Protein AF-A0A930X7Y9-F1 (afdb_monomer)

Structure (mmCIF, N/CA/C/O backbone):
data_AF-A0A930X7Y9-F1
#
_entry.id   AF-A0A930X7Y9-F1
#
loop_
_atom_site.group_PDB
_atom_site.id
_atom_site.type_symbol
_atom_site.label_atom_id
_atom_site.label_alt_id
_atom_site.label_comp_id
_atom_site.label_asym_id
_atom_site.label_entity_id
_atom_site.label_seq_id
_atom_site.pdbx_PDB_ins_code
_atom_site.Cartn_x
_atom_site.Cartn_y
_atom_site.Cartn_z
_atom_site.occupancy
_atom_site.B_iso_or_equiv
_atom_site.auth_seq_id
_atom_site.auth_comp_id
_atom_site.auth_asym_id
_atom_site.auth_atom_id
_atom_site.pdbx_PDB_model_num
ATOM 1 N N . MET A 1 1 ? -24.562 6.769 -1.370 1.00 49.81 1 MET A N 1
ATOM 2 C CA . MET A 1 1 ? -23.121 7.053 -1.164 1.00 49.81 1 MET A CA 1
ATOM 3 C C . MET A 1 1 ? -22.403 5.724 -1.001 1.00 49.81 1 MET A C 1
ATOM 5 O O . MET A 1 1 ? -22.901 4.903 -0.247 1.00 49.81 1 MET A O 1
ATOM 9 N N . MET A 1 2 ? -21.300 5.473 -1.715 1.00 59.38 2 MET A N 1
ATOM 10 C CA . MET A 1 2 ? -20.523 4.244 -1.483 1.00 59.38 2 MET A CA 1
ATOM 11 C C . MET A 1 2 ? -19.895 4.289 -0.083 1.00 59.38 2 MET A C 1
ATOM 13 O O . MET A 1 2 ? -19.447 5.352 0.349 1.00 59.38 2 MET A O 1
ATOM 17 N N . HIS A 1 3 ? -19.880 3.154 0.618 1.00 79.81 3 HIS A N 1
ATOM 18 C CA . HIS A 1 3 ? -19.369 3.065 1.984 1.00 79.81 3 HIS A CA 1
ATOM 19 C C . HIS A 1 3 ? -17.869 3.437 2.041 1.00 79.81 3 HIS A C 1
ATOM 21 O O . HIS A 1 3 ? -17.114 2.939 1.199 1.00 79.81 3 HIS A O 1
ATOM 27 N N . PRO A 1 4 ? -17.396 4.268 2.994 1.00 81.50 4 PRO A N 1
ATOM 28 C CA . PRO A 1 4 ? -15.986 4.673 3.078 1.00 81.50 4 PRO A CA 1
ATOM 29 C C . PRO A 1 4 ? -15.006 3.490 3.108 1.00 81.50 4 PRO A C 1
ATOM 31 O O . PRO A 1 4 ? -13.980 3.523 2.432 1.00 81.50 4 PRO A O 1
ATOM 34 N N . LEU A 1 5 ? -15.360 2.405 3.809 1.00 84.19 5 LEU A N 1
ATOM 35 C CA . LEU A 1 5 ? -14.572 1.164 3.837 1.00 84.19 5 LEU A CA 1
ATOM 36 C C . LEU A 1 5 ? -14.491 0.490 2.463 1.00 84.19 5 LEU A C 1
ATOM 38 O O . LEU A 1 5 ? -13.428 0.006 2.074 1.00 84.19 5 LEU A O 1
ATOM 42 N N . ALA A 1 6 ? -15.586 0.489 1.696 1.00 85.06 6 ALA A N 1
ATOM 43 C CA . ALA A 1 6 ? -15.604 -0.085 0.352 1.00 85.06 6 ALA A CA 1
ATOM 44 C C . ALA A 1 6 ? -14.710 0.706 -0.612 1.00 85.06 6 ALA A C 1
ATOM 46 O O . ALA A 1 6 ? -14.010 0.104 -1.426 1.00 85.06 6 ALA A O 1
ATOM 47 N N . GLN A 1 7 ? -14.707 2.038 -0.500 1.00 86.81 7 GLN A N 1
ATOM 48 C CA . GLN A 1 7 ? -13.838 2.909 -1.295 1.00 86.81 7 GLN A CA 1
ATOM 49 C C . GLN A 1 7 ? -12.361 2.652 -0.982 1.00 86.81 7 GLN A C 1
ATOM 51 O O . GLN A 1 7 ? -11.570 2.429 -1.896 1.00 86.81 7 GLN A O 1
ATOM 56 N N . PHE A 1 8 ? -11.996 2.604 0.302 1.00 88.19 8 PHE A N 1
ATOM 57 C CA . PHE A 1 8 ? -10.622 2.320 0.715 1.00 88.19 8 PHE A CA 1
ATOM 58 C C . PHE A 1 8 ? -10.153 0.932 0.272 1.00 88.19 8 PHE A C 1
ATOM 60 O O . PHE A 1 8 ? -9.042 0.801 -0.234 1.00 88.19 8 PHE A O 1
ATOM 67 N N . ARG A 1 9 ? -11.013 -0.094 0.369 1.00 88.88 9 ARG A N 1
ATOM 68 C CA . ARG A 1 9 ? -10.703 -1.441 -0.134 1.00 88.88 9 ARG A CA 1
ATOM 69 C C . ARG A 1 9 ? -10.371 -1.428 -1.625 1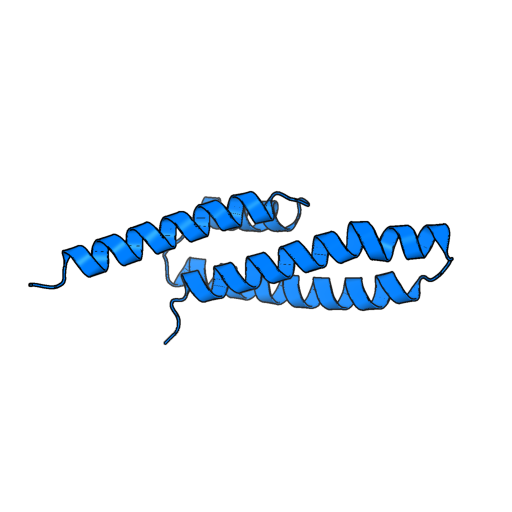.00 88.88 9 ARG A C 1
ATOM 71 O O . ARG A 1 9 ? -9.403 -2.060 -2.032 1.00 88.88 9 ARG A O 1
ATOM 78 N N . TRP A 1 10 ? -11.138 -0.698 -2.434 1.00 89.94 10 TRP A N 1
ATOM 79 C CA . TRP A 1 10 ? -10.859 -0.566 -3.866 1.00 89.94 10 TRP A CA 1
ATOM 80 C C . TRP A 1 10 ? -9.514 0.105 -4.140 1.00 89.94 10 TRP A C 1
ATOM 82 O O . TRP A 1 10 ? -8.739 -0.406 -4.946 1.00 89.94 10 TRP A O 1
ATOM 92 N N . VAL A 1 11 ? -9.212 1.203 -3.443 1.00 90.75 11 VAL A N 1
ATOM 93 C CA . VAL A 1 11 ? -7.922 1.896 -3.579 1.00 90.75 11 VAL A CA 1
ATOM 94 C C . VAL A 1 11 ? -6.764 0.979 -3.176 1.00 90.75 11 VAL A C 1
ATOM 96 O O . VAL A 1 11 ? -5.795 0.881 -3.920 1.00 90.75 11 VAL A O 1
ATOM 99 N N . ALA A 1 12 ? -6.890 0.248 -2.064 1.00 88.38 12 ALA A N 1
ATOM 100 C CA . ALA A 1 12 ? -5.883 -0.704 -1.590 1.00 88.38 12 ALA A CA 1
ATOM 101 C C . ALA A 1 12 ? -5.624 -1.849 -2.586 1.00 88.38 12 ALA A C 1
ATOM 103 O O . ALA A 1 12 ? -4.483 -2.253 -2.786 1.00 88.38 12 ALA A O 1
ATOM 104 N N . ILE A 1 13 ? 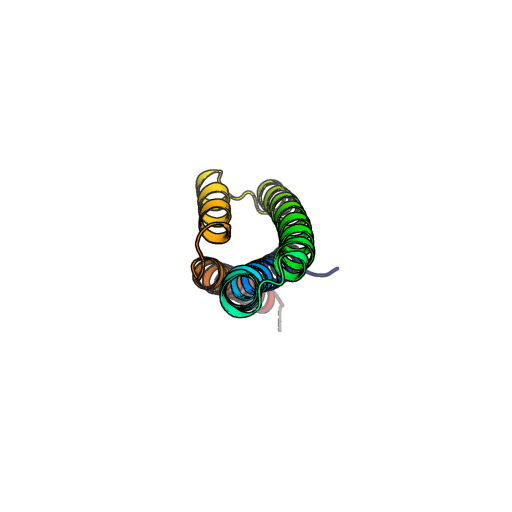-6.672 -2.358 -3.245 1.00 90.25 13 ILE A N 1
ATOM 105 C CA . ILE A 1 13 ? -6.537 -3.393 -4.279 1.00 90.25 13 ILE A CA 1
ATOM 106 C C . ILE A 1 13 ? -5.772 -2.840 -5.484 1.00 90.25 13 ILE A C 1
ATOM 108 O O . ILE A 1 13 ? -4.812 -3.459 -5.938 1.00 90.25 13 ILE A O 1
ATOM 112 N N . VAL A 1 14 ? -6.186 -1.684 -6.008 1.00 92.12 14 VAL A N 1
ATOM 113 C CA . VAL A 1 14 ? -5.560 -1.084 -7.198 1.00 92.12 14 VAL A CA 1
ATOM 114 C C . VAL A 1 14 ? -4.101 -0.714 -6.923 1.00 92.12 14 VAL A C 1
ATOM 116 O O . VAL A 1 14 ? -3.233 -0.975 -7.756 1.00 92.12 14 VAL A O 1
ATOM 119 N N . GLU A 1 15 ? -3.816 -0.163 -5.745 1.00 92.06 15 GLU A N 1
ATOM 120 C CA . GLU A 1 15 ? -2.462 0.151 -5.292 1.00 92.06 15 GLU A CA 1
ATOM 121 C C . GLU A 1 15 ? -1.599 -1.118 -5.195 1.00 92.06 15 GLU A C 1
ATOM 123 O O . GLU A 1 15 ? -0.551 -1.184 -5.843 1.00 92.06 15 GLU A O 1
ATOM 128 N N . GLY A 1 16 ? -2.093 -2.179 -4.548 1.00 90.44 16 GLY A N 1
ATOM 129 C CA . GLY A 1 16 ? -1.386 -3.457 -4.460 1.00 90.44 16 GLY A CA 1
ATOM 130 C C . GLY A 1 16 ? -1.078 -4.077 -5.827 1.00 90.44 16 GLY A C 1
ATOM 131 O O . GLY A 1 16 ? 0.060 -4.476 -6.084 1.00 90.44 16 GLY A O 1
ATOM 132 N N . TRP A 1 17 ? -2.052 -4.102 -6.744 1.00 90.88 17 TRP A N 1
ATOM 133 C CA . TRP A 1 17 ? -1.839 -4.581 -8.116 1.00 90.88 17 TRP A CA 1
ATOM 134 C C . TRP A 1 17 ? -0.837 -3.721 -8.887 1.00 90.88 17 TRP A C 1
ATOM 136 O O . TRP A 1 17 ? 0.005 -4.263 -9.602 1.00 90.88 17 TRP A O 1
ATOM 146 N N . SER A 1 18 ? -0.879 -2.396 -8.726 1.00 90.81 18 SER A N 1
ATOM 147 C CA . SER A 1 18 ? 0.092 -1.506 -9.371 1.00 90.81 18 SER A CA 1
ATOM 148 C C . SER A 1 18 ? 1.524 -1.780 -8.903 1.00 90.81 18 SER A C 1
ATOM 150 O O . SER A 1 18 ? 2.448 -1.743 -9.719 1.00 90.81 18 SER A O 1
ATOM 152 N N . TYR A 1 19 ? 1.706 -2.147 -7.628 1.00 91.56 19 TYR A N 1
ATOM 153 C CA . TYR A 1 19 ? 3.013 -2.498 -7.084 1.00 91.56 19 TYR A CA 1
ATOM 154 C C . TYR A 1 19 ? 3.524 -3.844 -7.614 1.00 91.56 19 TYR A C 1
ATOM 156 O O . TYR A 1 19 ? 4.684 -3.961 -8.013 1.00 91.56 19 TYR A O 1
ATOM 164 N N . LEU A 1 20 ? 2.639 -4.843 -7.716 1.00 91.62 20 LEU A N 1
ATOM 165 C CA . LEU A 1 20 ? 2.934 -6.129 -8.360 1.00 91.62 20 LEU A CA 1
ATOM 166 C C . LEU A 1 20 ? 3.354 -5.941 -9.823 1.00 91.62 20 LEU A C 1
ATOM 168 O O . LEU A 1 20 ? 4.362 -6.498 -10.245 1.00 91.62 20 LEU A O 1
ATOM 172 N N . ILE A 1 21 ? 2.632 -5.123 -10.591 1.00 89.88 21 ILE A N 1
ATOM 173 C CA . ILE A 1 21 ? 2.977 -4.832 -11.992 1.00 89.88 21 ILE A CA 1
ATOM 174 C C . ILE A 1 21 ? 4.342 -4.136 -12.077 1.00 89.88 21 ILE A C 1
ATOM 176 O O . ILE A 1 21 ? 5.173 -4.489 -12.913 1.00 89.88 21 ILE A O 1
ATOM 180 N N . LEU A 1 22 ? 4.619 -3.180 -11.190 1.00 89.94 22 LEU A N 1
ATOM 181 C CA . LEU A 1 22 ? 5.912 -2.500 -11.141 1.00 89.94 22 LEU A CA 1
ATOM 182 C C . LEU A 1 22 ? 7.062 -3.491 -10.888 1.00 89.94 22 LEU A C 1
ATOM 184 O O . LEU A 1 22 ? 8.070 -3.460 -11.597 1.00 89.94 22 LEU A O 1
ATOM 188 N N . LEU A 1 23 ? 6.908 -4.397 -9.922 1.00 89.81 23 LEU A N 1
ATOM 189 C CA . LEU A 1 23 ? 7.959 -5.345 -9.545 1.00 89.81 23 LEU A CA 1
ATOM 190 C C . LEU A 1 23 ? 8.117 -6.517 -10.518 1.00 89.81 23 LEU A C 1
ATOM 192 O O . LEU A 1 23 ? 9.243 -6.911 -10.799 1.00 89.81 23 LEU A O 1
ATOM 196 N N . PHE A 1 24 ? 7.026 -7.080 -11.034 1.00 90.44 24 PHE A N 1
ATOM 197 C CA . PHE A 1 24 ? 7.071 -8.290 -11.864 1.00 90.44 24 PHE A CA 1
ATOM 198 C C . PHE A 1 24 ? 7.046 -8.016 -13.367 1.00 90.44 24 PHE A C 1
ATOM 200 O O . PHE A 1 24 ? 7.388 -8.904 -14.141 1.00 90.44 24 PHE A O 1
ATOM 207 N N . VAL A 1 25 ? 6.671 -6.811 -13.802 1.00 89.75 25 VAL A N 1
ATOM 208 C CA . VAL A 1 25 ? 6.664 -6.444 -15.228 1.00 89.75 25 VAL A CA 1
ATOM 209 C C . VAL A 1 25 ? 7.717 -5.383 -15.506 1.00 89.75 25 VAL A C 1
ATOM 211 O O . VAL A 1 25 ? 8.614 -5.604 -16.318 1.00 89.75 25 VAL A O 1
ATOM 214 N N . ALA A 1 26 ? 7.657 -4.245 -14.812 1.00 88.38 26 ALA A N 1
ATOM 215 C CA . ALA A 1 26 ? 8.519 -3.116 -15.147 1.00 88.38 26 ALA A CA 1
ATOM 216 C C . ALA A 1 26 ? 9.994 -3.373 -14.798 1.00 88.38 26 ALA A C 1
ATOM 218 O O . ALA A 1 26 ? 10.873 -3.024 -15.585 1.00 88.38 26 ALA A O 1
ATOM 219 N N . MET A 1 27 ? 10.280 -4.022 -13.664 1.00 90.06 27 MET A N 1
ATOM 220 C CA . MET A 1 27 ? 11.657 -4.372 -13.296 1.00 90.06 27 MET A CA 1
ATOM 221 C C . MET A 1 27 ? 12.277 -5.405 -14.255 1.00 90.06 27 MET A C 1
ATOM 223 O O . MET A 1 27 ? 13.348 -5.108 -14.786 1.00 90.06 27 MET A O 1
ATOM 227 N N . PRO A 1 28 ? 11.644 -6.551 -14.582 1.00 88.56 28 PRO A N 1
ATOM 228 C CA . PRO A 1 28 ? 12.181 -7.453 -15.600 1.00 88.56 28 PRO A CA 1
ATOM 229 C C . PRO A 1 28 ? 12.361 -6.777 -16.953 1.00 88.56 28 PRO A C 1
ATOM 231 O O . PRO A 1 28 ? 13.399 -6.953 -17.576 1.00 88.56 28 PRO A O 1
ATOM 234 N N . LEU A 1 29 ? 11.421 -5.935 -17.387 1.00 88.62 29 LEU A N 1
ATOM 235 C CA . LEU A 1 29 ? 11.542 -5.233 -18.664 1.00 88.62 29 LEU A CA 1
ATOM 236 C C . LEU A 1 29 ? 12.709 -4.225 -18.675 1.00 88.62 29 LEU A C 1
ATOM 238 O O . LEU A 1 29 ? 13.398 -4.087 -19.685 1.00 88.62 29 LEU A O 1
ATOM 242 N N . LYS A 1 30 ? 12.990 -3.575 -17.538 1.00 86.25 30 LYS A N 1
ATOM 243 C CA . LYS A 1 30 ? 14.160 -2.703 -17.368 1.00 86.25 30 LYS A CA 1
ATOM 244 C C . LYS A 1 30 ? 15.476 -3.468 -17.523 1.00 86.25 30 LYS A C 1
ATOM 246 O O . LYS A 1 30 ? 16.378 -2.948 -18.168 1.00 86.25 30 LYS A O 1
ATOM 251 N N . TYR A 1 31 ? 15.599 -4.652 -16.920 1.00 88.19 31 TYR A N 1
ATOM 252 C CA . TYR A 1 31 ? 16.862 -5.404 -16.913 1.00 88.19 31 TYR A CA 1
ATOM 253 C C . TYR A 1 31 ? 17.03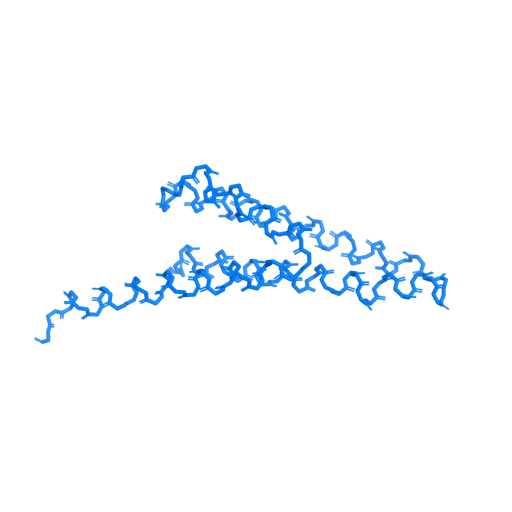7 -6.332 -18.122 1.00 88.19 31 TYR A C 1
ATOM 255 O O . TYR A 1 31 ? 18.165 -6.540 -18.550 1.00 88.19 31 TYR A O 1
ATOM 263 N N . LEU A 1 32 ? 15.952 -6.883 -18.675 1.00 89.69 32 LEU A N 1
ATOM 264 C CA . LEU A 1 32 ? 15.997 -7.854 -19.776 1.00 89.69 32 LEU A CA 1
ATOM 265 C C . LEU A 1 32 ? 15.895 -7.207 -21.159 1.00 89.69 32 LEU A C 1
ATOM 267 O O . LEU A 1 32 ? 16.442 -7.745 -22.114 1.00 89.69 32 LEU A O 1
ATOM 271 N N . ALA A 1 33 ? 15.179 -6.085 -21.282 1.00 86.56 33 ALA A N 1
ATOM 272 C CA . ALA A 1 33 ? 14.949 -5.411 -22.564 1.00 86.56 33 ALA A CA 1
ATOM 273 C C . ALA A 1 33 ? 15.556 -3.999 -22.623 1.00 86.56 33 ALA A C 1
ATOM 275 O O . ALA A 1 33 ? 15.303 -3.267 -23.581 1.00 86.56 33 ALA A O 1
ATOM 276 N N . GLU A 1 34 ? 16.303 -3.600 -21.584 1.00 86.81 34 GLU A N 1
ATOM 277 C CA . GLU A 1 34 ? 16.920 -2.273 -21.445 1.00 86.81 34 GLU A CA 1
ATOM 278 C C . GLU A 1 34 ? 15.930 -1.116 -21.686 1.00 86.81 34 GLU A C 1
ATOM 280 O O . GLU A 1 34 ? 16.283 -0.066 -22.218 1.00 86.81 34 GLU A O 1
ATOM 285 N N . GLN A 1 35 ? 14.661 -1.297 -21.294 1.00 88.00 35 GLN A N 1
ATOM 286 C CA . GLN A 1 35 ? 13.594 -0.304 -21.462 1.00 88.00 35 GLN A CA 1
ATOM 287 C C . GLN A 1 35 ? 13.285 0.412 -20.132 1.00 88.00 35 GLN A C 1
ATOM 289 O O . GLN A 1 35 ? 12.322 0.066 -19.440 1.00 88.00 35 GLN A O 1
ATOM 294 N N . PRO A 1 36 ? 14.052 1.447 -19.734 1.00 86.81 36 PRO A N 1
ATOM 295 C CA . PRO A 1 36 ? 13.853 2.133 -18.454 1.00 86.81 36 PRO A CA 1
ATOM 296 C C . PRO A 1 36 ? 12.549 2.943 -18.390 1.00 86.81 36 PRO A C 1
ATOM 298 O O . PRO A 1 36 ? 12.080 3.273 -17.298 1.00 86.81 36 PRO A O 1
ATOM 301 N N . TRP A 1 37 ? 11.942 3.266 -19.537 1.00 88.69 37 TRP A N 1
ATOM 302 C CA . TRP A 1 37 ? 10.701 4.042 -19.596 1.00 88.69 37 TRP A CA 1
ATOM 303 C C . TRP A 1 37 ? 9.522 3.316 -18.939 1.00 88.69 37 TRP A C 1
ATOM 305 O O . TRP A 1 37 ? 8.666 3.978 -18.355 1.00 88.69 37 TRP A O 1
ATOM 315 N N . ALA A 1 38 ? 9.504 1.979 -18.960 1.00 86.56 38 ALA A N 1
ATOM 316 C CA . ALA A 1 38 ? 8.439 1.190 -18.352 1.00 86.56 38 ALA A CA 1
ATOM 317 C C . ALA A 1 38 ? 8.349 1.451 -16.844 1.00 86.56 38 ALA A C 1
ATOM 319 O O . ALA A 1 38 ? 7.282 1.797 -16.345 1.00 86.56 38 ALA A O 1
ATOM 320 N N . VAL A 1 39 ? 9.491 1.412 -16.146 1.00 89.44 39 VAL A N 1
ATOM 321 C CA . VAL A 1 39 ? 9.585 1.730 -14.710 1.00 89.44 39 VAL A CA 1
ATOM 322 C C . VAL A 1 39 ? 9.218 3.180 -14.434 1.00 89.44 39 VAL A C 1
ATOM 324 O O . VAL A 1 39 ? 8.602 3.461 -13.412 1.00 89.44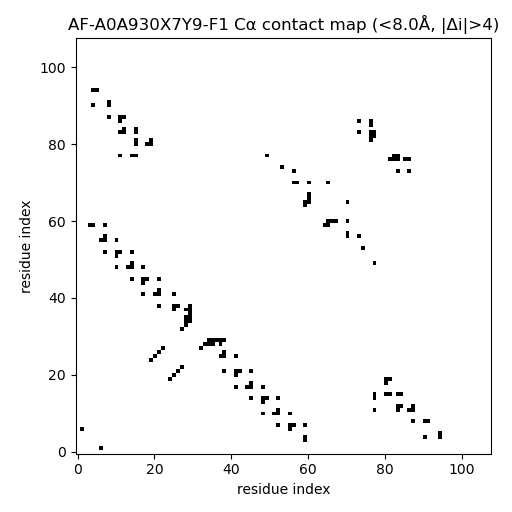 39 VAL A O 1
ATOM 327 N N . LYS A 1 40 ? 9.553 4.109 -15.336 1.00 89.88 40 LYS A N 1
ATOM 328 C CA . LYS A 1 40 ? 9.176 5.517 -15.173 1.00 89.88 40 LYS A CA 1
ATOM 329 C C . LYS A 1 40 ? 7.654 5.684 -15.189 1.00 89.88 40 LYS A C 1
ATOM 331 O O . LYS A 1 40 ? 7.112 6.316 -14.291 1.00 89.88 40 LYS A O 1
ATOM 336 N N . ILE A 1 41 ? 6.966 5.082 -16.160 1.00 92.00 41 ILE A N 1
ATOM 337 C CA . ILE A 1 41 ? 5.505 5.185 -16.283 1.00 92.00 41 ILE A CA 1
ATOM 338 C C . ILE A 1 41 ? 4.806 4.443 -15.139 1.00 92.00 41 ILE A C 1
ATOM 340 O O . ILE A 1 41 ? 3.995 5.041 -14.432 1.00 92.00 41 ILE A O 1
ATOM 344 N N . THR A 1 42 ? 5.130 3.166 -14.915 1.00 91.00 42 THR A N 1
ATOM 345 C CA . THR A 1 42 ? 4.478 2.373 -13.859 1.00 91.00 42 THR A CA 1
ATOM 346 C C . THR A 1 42 ? 4.843 2.872 -12.467 1.00 91.00 42 THR A C 1
ATOM 348 O O . THR A 1 42 ? 4.000 2.856 -11.580 1.00 91.00 42 THR A O 1
ATOM 351 N N . GLY A 1 43 ? 6.070 3.361 -12.276 1.00 90.69 43 GLY A N 1
ATOM 352 C CA . GLY A 1 43 ? 6.533 3.986 -11.038 1.00 90.69 43 GLY A CA 1
ATOM 353 C C . GLY A 1 43 ? 5.787 5.271 -10.716 1.00 90.69 43 GLY A C 1
ATOM 354 O O . GLY A 1 43 ? 5.295 5.420 -9.601 1.00 90.69 43 GLY A O 1
ATOM 355 N N . SER A 1 44 ? 5.631 6.174 -11.688 1.00 93.88 44 SER A N 1
ATOM 356 C CA . SER A 1 44 ? 4.827 7.385 -11.497 1.00 93.88 44 SER A CA 1
ATOM 357 C C . SER A 1 44 ? 3.351 7.066 -11.240 1.00 93.88 44 SER A C 1
ATOM 359 O O . SER A 1 44 ? 2.750 7.672 -10.354 1.00 93.88 44 SER A O 1
ATOM 361 N N . ALA A 1 45 ? 2.776 6.095 -11.958 1.00 93.44 45 ALA A N 1
ATOM 362 C CA . ALA A 1 45 ? 1.396 5.660 -11.744 1.00 93.44 45 ALA A CA 1
ATOM 363 C C . ALA A 1 45 ? 1.191 5.055 -10.344 1.00 93.44 45 ALA A C 1
ATOM 365 O O . ALA A 1 45 ? 0.266 5.444 -9.633 1.00 93.44 45 ALA A O 1
ATOM 366 N N . HIS A 1 46 ? 2.083 4.157 -9.919 1.00 92.19 46 HIS A N 1
ATOM 367 C CA . HIS A 1 46 ? 2.058 3.571 -8.581 1.00 92.19 46 HIS A CA 1
ATOM 368 C C . HIS A 1 46 ? 2.232 4.640 -7.494 1.00 92.19 46 HIS A C 1
ATOM 370 O O . HIS A 1 46 ? 1.465 4.665 -6.539 1.00 92.19 46 HIS A O 1
ATOM 376 N N . GLY A 1 47 ? 3.162 5.586 -7.666 1.00 92.56 47 GLY A N 1
ATOM 377 C CA . GLY A 1 47 ? 3.345 6.694 -6.726 1.00 92.56 47 GLY A CA 1
ATOM 378 C C . GLY A 1 47 ? 2.081 7.545 -6.552 1.00 92.56 47 GLY A C 1
ATOM 379 O O . GLY A 1 47 ? 1.716 7.881 -5.427 1.00 92.56 47 GLY A O 1
ATOM 380 N N . ALA A 1 48 ? 1.360 7.838 -7.638 1.00 94.75 48 ALA A N 1
ATOM 381 C CA . ALA A 1 48 ? 0.079 8.543 -7.563 1.00 94.75 48 ALA A CA 1
ATOM 382 C C . ALA A 1 48 ? -0.994 7.728 -6.813 1.00 94.75 48 ALA A C 1
ATOM 384 O O . ALA A 1 48 ? -1.713 8.274 -5.973 1.00 94.75 48 ALA A O 1
ATOM 385 N N . LEU A 1 49 ? -1.075 6.418 -7.070 1.00 93.31 49 LEU A N 1
AT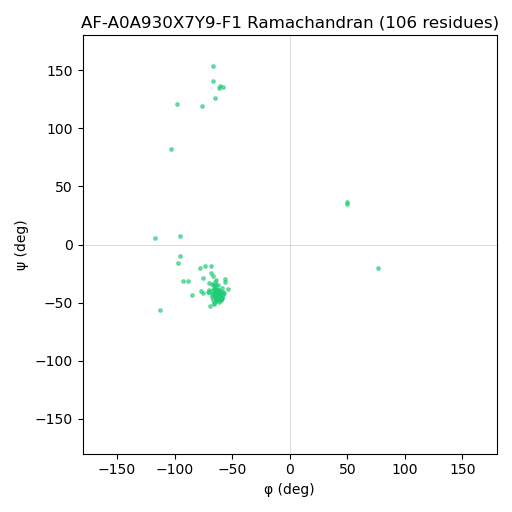OM 386 C CA . LEU A 1 49 ? -1.983 5.508 -6.364 1.00 93.31 49 LEU A CA 1
ATOM 387 C C . LEU A 1 49 ? -1.648 5.388 -4.875 1.00 93.31 49 LEU A C 1
ATOM 389 O O . LEU A 1 49 ? -2.555 5.375 -4.049 1.00 93.31 49 LEU A O 1
ATOM 393 N N . PHE A 1 50 ? -0.366 5.368 -4.521 1.00 93.12 50 PHE A N 1
ATOM 394 C CA . PHE A 1 50 ? 0.088 5.340 -3.135 1.00 93.12 50 PHE A CA 1
ATOM 395 C C . PHE A 1 50 ? -0.306 6.615 -2.376 1.00 93.12 50 PHE A C 1
ATOM 397 O O . PHE A 1 50 ? -0.774 6.553 -1.240 1.00 93.12 50 PHE A O 1
ATOM 404 N N . VAL A 1 51 ? -0.201 7.787 -3.011 1.00 94.56 51 VAL A N 1
ATOM 405 C CA . VAL A 1 51 ? -0.704 9.039 -2.420 1.00 94.56 51 VAL A CA 1
ATOM 406 C C . VAL A 1 51 ? -2.218 8.970 -2.213 1.00 94.56 51 VAL A C 1
ATOM 408 O O . VAL A 1 51 ? -2.704 9.326 -1.138 1.00 94.56 51 VAL A O 1
ATOM 411 N N . LEU A 1 52 ? -2.968 8.462 -3.196 1.00 93.44 52 LEU A N 1
ATOM 412 C CA . LEU A 1 52 ? -4.414 8.269 -3.065 1.00 93.44 52 LEU A CA 1
ATOM 413 C C . LEU A 1 52 ? -4.761 7.294 -1.928 1.00 93.44 52 LEU A C 1
ATOM 415 O O . LEU A 1 52 ? -5.692 7.549 -1.165 1.00 93.44 52 LEU A O 1
ATOM 419 N N . PHE A 1 53 ? -3.986 6.220 -1.772 1.00 93.12 53 PHE A N 1
ATOM 420 C CA . PHE A 1 53 ? -4.104 5.280 -0.662 1.00 93.12 53 PHE A CA 1
ATOM 421 C C . PHE A 1 53 ? -3.890 5.969 0.688 1.00 93.12 53 PHE A C 1
ATOM 423 O O . PHE A 1 53 ? -4.718 5.810 1.581 1.00 93.12 53 PHE A O 1
ATOM 430 N N . CYS A 1 54 ? -2.851 6.794 0.830 1.00 93.38 54 CYS A N 1
ATOM 431 C CA . CYS A 1 54 ? -2.597 7.558 2.054 1.00 93.38 54 CYS A CA 1
ATOM 432 C C . CYS A 1 54 ? -3.742 8.524 2.394 1.00 93.38 54 CYS A C 1
ATOM 434 O O . CYS A 1 54 ? -4.141 8.624 3.556 1.00 93.38 54 CYS A O 1
ATOM 436 N N . LEU A 1 55 ? -4.309 9.207 1.395 1.00 93.56 55 LEU A N 1
ATOM 437 C CA . LEU A 1 55 ? -5.461 10.093 1.590 1.00 93.56 55 LEU A CA 1
ATOM 438 C C . LEU A 1 55 ? -6.707 9.313 2.031 1.00 93.56 55 LEU A C 1
ATOM 440 O O . LEU A 1 55 ? -7.389 9.713 2.976 1.00 93.56 55 LEU A O 1
ATOM 444 N N . ALA A 1 56 ? -6.981 8.175 1.392 1.00 91.25 56 ALA A N 1
ATOM 445 C CA . ALA A 1 56 ? -8.098 7.309 1.757 1.00 91.25 56 ALA A CA 1
ATOM 446 C C . ALA A 1 56 ? -7.911 6.689 3.156 1.00 91.25 56 ALA A C 1
ATOM 448 O O . ALA A 1 56 ? -8.862 6.621 3.936 1.00 91.25 56 ALA A O 1
ATOM 449 N N . LEU A 1 57 ? -6.680 6.311 3.515 1.00 91.56 57 LEU A N 1
ATOM 450 C CA . LEU A 1 57 ? -6.323 5.818 4.844 1.00 91.56 57 LEU A CA 1
ATOM 451 C C . LEU A 1 57 ? -6.557 6.887 5.918 1.00 91.56 57 LEU A C 1
ATOM 453 O O . LEU A 1 57 ? -7.159 6.597 6.951 1.00 91.56 57 LEU A O 1
ATOM 457 N N . LEU A 1 58 ? -6.144 8.132 5.661 1.00 91.88 58 LEU A N 1
ATOM 458 C CA . LEU A 1 58 ? -6.408 9.263 6.552 1.00 91.88 58 LEU A CA 1
ATOM 459 C C . LEU A 1 58 ? -7.916 9.489 6.727 1.00 91.88 58 LEU A C 1
ATOM 461 O O . LEU A 1 58 ? -8.392 9.681 7.846 1.00 91.88 58 LEU A O 1
ATOM 465 N N . GLN A 1 59 ? -8.688 9.405 5.643 1.00 91.25 59 GLN A N 1
ATOM 466 C CA . GLN A 1 59 ? -10.142 9.538 5.696 1.00 91.25 59 GLN A CA 1
ATOM 467 C C . GLN A 1 59 ? -10.798 8.439 6.550 1.00 91.25 59 GLN A C 1
ATOM 469 O O . GLN A 1 59 ? -11.691 8.745 7.343 1.00 91.25 59 GLN A O 1
ATOM 474 N N . ILE A 1 60 ? -10.355 7.183 6.430 1.00 89.75 60 ILE A N 1
ATOM 475 C CA . ILE A 1 60 ? -10.828 6.065 7.267 1.00 89.75 60 ILE A CA 1
ATOM 476 C C . ILE A 1 60 ? -10.418 6.263 8.724 1.00 89.75 60 ILE A C 1
ATOM 478 O O . ILE A 1 60 ? -11.234 6.054 9.619 1.00 89.75 60 ILE A O 1
ATOM 482 N N . MET A 1 61 ? -9.192 6.718 8.975 1.00 89.6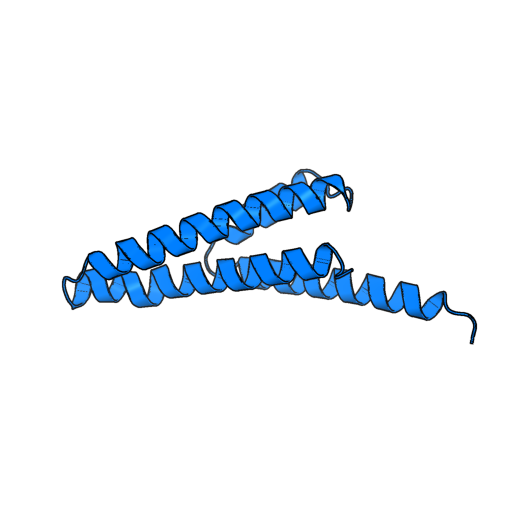9 61 MET A N 1
ATOM 483 C CA . MET A 1 61 ? -8.716 6.997 10.327 1.00 89.69 61 MET A CA 1
ATOM 484 C C . MET A 1 61 ? -9.611 8.018 11.039 1.00 89.69 61 MET A C 1
ATOM 486 O O . MET A 1 61 ? -9.983 7.812 12.193 1.00 89.69 61 MET A O 1
ATOM 490 N N . LEU A 1 62 ? -10.034 9.065 10.325 1.00 88.25 62 LEU A N 1
ATOM 491 C CA . LEU A 1 62 ? -10.921 10.100 10.857 1.00 88.25 62 LEU A CA 1
ATOM 492 C C . LEU A 1 62 ? -12.385 9.641 10.977 1.00 88.25 62 LEU A C 1
ATOM 494 O O . LEU A 1 62 ? -13.034 9.946 11.974 1.00 88.25 62 LEU A O 1
ATOM 498 N N . ARG A 1 63 ? -12.923 8.916 9.984 1.00 86.50 63 ARG A N 1
ATOM 499 C CA . ARG A 1 63 ? -14.349 8.529 9.945 1.00 86.50 63 ARG A CA 1
ATOM 500 C C . ARG A 1 63 ? -14.670 7.261 10.732 1.00 86.50 63 ARG A C 1
ATOM 502 O O . ARG A 1 63 ? -15.665 7.226 11.444 1.00 86.50 63 ARG A O 1
ATOM 509 N N . CYS A 1 64 ? -13.834 6.235 10.616 1.00 82.12 64 CYS A N 1
ATOM 510 C CA . CYS A 1 64 ? -14.025 4.930 11.255 1.00 82.12 64 CYS A CA 1
ATOM 511 C C . CYS A 1 64 ? -13.281 4.817 12.596 1.00 82.12 64 CYS A C 1
ATOM 513 O O . CYS A 1 64 ? -13.218 3.730 13.165 1.00 82.12 64 CYS A O 1
ATOM 515 N N . ARG A 1 65 ? -12.697 5.923 13.093 1.00 83.50 65 ARG A N 1
ATOM 516 C CA . ARG A 1 65 ? -11.923 6.000 14.347 1.00 83.50 65 ARG A CA 1
ATOM 517 C C . ARG A 1 65 ? -10.855 4.907 14.464 1.00 83.50 65 ARG A C 1
ATOM 519 O O . ARG A 1 65 ? -10.616 4.388 15.556 1.00 83.50 65 ARG A O 1
ATOM 526 N N . TRP A 1 66 ? -10.221 4.543 13.348 1.00 86.44 66 TRP A N 1
ATOM 527 C CA . TRP A 1 66 ? -9.124 3.582 13.385 1.00 86.44 66 TRP A CA 1
ATOM 528 C C . TRP A 1 66 ? -7.994 4.113 14.259 1.00 86.44 66 TRP A C 1
ATOM 530 O O . TRP A 1 66 ? -7.608 5.280 14.190 1.00 86.44 66 TRP A O 1
ATOM 540 N N . SER A 1 67 ? -7.453 3.229 15.089 1.00 90.56 67 SER A N 1
ATOM 541 C CA . SER A 1 67 ? -6.290 3.546 15.908 1.00 90.56 67 SER A CA 1
ATOM 542 C C . SER A 1 67 ? -5.058 3.763 15.029 1.00 90.56 67 SER A C 1
ATOM 544 O O . SER A 1 67 ? -4.917 3.156 13.964 1.00 90.56 67 SER A O 1
ATOM 546 N N . LEU A 1 68 ? -4.105 4.559 15.521 1.00 88.69 68 LEU A N 1
ATOM 547 C CA . LEU A 1 68 ? -2.840 4.789 14.820 1.00 88.69 68 LEU A CA 1
ATOM 548 C C . LEU A 1 68 ? -2.095 3.475 14.518 1.00 88.69 68 LEU A C 1
ATOM 550 O O . LEU A 1 68 ? -1.429 3.378 13.496 1.00 88.69 68 LEU A O 1
ATOM 554 N N . LYS A 1 69 ? -2.263 2.443 15.361 1.00 88.38 69 LYS A N 1
ATOM 555 C CA . LYS A 1 69 ? -1.713 1.094 15.137 1.00 88.38 69 LYS A CA 1
ATOM 556 C C . LYS A 1 69 ? -2.317 0.394 13.915 1.00 88.38 69 LYS A C 1
ATOM 558 O O . LYS A 1 69 ? -1.600 -0.279 13.185 1.00 88.38 69 LYS A O 1
ATOM 563 N N . GLN A 1 70 ? -3.624 0.528 13.693 1.00 87.50 70 GLN A N 1
ATOM 564 C CA . GLN A 1 70 ? -4.287 -0.049 12.516 1.00 87.50 70 GLN A CA 1
ATOM 565 C C . GLN A 1 70 ? -3.881 0.698 11.247 1.00 87.50 70 GLN A C 1
ATOM 567 O O . GLN A 1 70 ? -3.596 0.073 10.229 1.00 87.50 70 GLN A O 1
ATOM 572 N N . ALA A 1 71 ? -3.800 2.029 11.327 1.00 89.69 71 ALA A N 1
ATOM 573 C CA . ALA A 1 71 ? -3.353 2.846 10.209 1.00 89.69 71 ALA A CA 1
ATOM 574 C C . ALA A 1 71 ? -1.890 2.557 9.840 1.00 89.69 71 ALA A C 1
ATOM 576 O O . ALA A 1 71 ? -1.583 2.357 8.667 1.00 89.69 71 ALA A O 1
ATOM 577 N N . SER A 1 72 ? -0.994 2.459 10.828 1.00 90.56 72 SER A N 1
ATOM 578 C CA . SER A 1 72 ? 0.406 2.113 10.578 1.00 90.56 72 SER A CA 1
ATOM 579 C C . SER A 1 72 ? 0.554 0.700 10.021 1.00 90.56 72 SER A C 1
ATOM 581 O O . SER A 1 72 ? 1.338 0.501 9.099 1.00 90.56 72 SER A O 1
ATOM 583 N N . TRP A 1 73 ? -0.233 -0.266 10.503 1.00 90.69 73 TRP A N 1
ATOM 584 C CA . TRP A 1 73 ? -0.266 -1.608 9.925 1.00 90.69 73 TRP A CA 1
ATOM 585 C C . TRP A 1 73 ? -0.691 -1.592 8.453 1.00 90.69 73 TRP A C 1
ATOM 587 O O . TRP A 1 73 ? -0.015 -2.190 7.621 1.00 90.69 73 TRP A O 1
ATOM 597 N N . ALA A 1 74 ? -1.762 -0.868 8.111 1.00 89.94 74 ALA A N 1
ATOM 598 C CA . ALA A 1 74 ? -2.225 -0.736 6.730 1.00 89.94 74 ALA A CA 1
ATOM 599 C C . ALA A 1 74 ? -1.184 -0.058 5.824 1.00 89.94 74 ALA A C 1
ATOM 601 O O . ALA A 1 74 ? -0.991 -0.481 4.689 1.00 89.94 74 ALA A O 1
ATOM 602 N N . PHE A 1 75 ? -0.483 0.953 6.340 1.00 90.62 75 PHE A N 1
ATOM 603 C CA . PHE A 1 75 ? 0.601 1.634 5.633 1.00 90.62 75 PHE A CA 1
ATOM 604 C C . PHE A 1 75 ? 1.818 0.728 5.407 1.00 90.62 75 PHE A C 1
ATOM 606 O O . PHE A 1 75 ? 2.373 0.683 4.318 1.00 90.62 75 PHE A O 1
ATOM 613 N N . VAL A 1 76 ? 2.236 -0.044 6.412 1.00 91.44 76 VAL A N 1
ATOM 614 C CA . VAL A 1 76 ? 3.325 -1.019 6.238 1.00 91.44 76 VAL A CA 1
ATOM 615 C C . VAL A 1 76 ? 2.905 -2.124 5.265 1.00 91.44 76 VAL A C 1
ATOM 617 O O . VAL A 1 76 ? 3.714 -2.573 4.456 1.00 91.44 76 VAL A O 1
ATOM 620 N N . ALA A 1 77 ? 1.633 -2.528 5.296 1.00 89.50 77 ALA A N 1
ATOM 621 C CA . ALA A 1 77 ? 1.096 -3.528 4.386 1.00 89.50 77 ALA A CA 1
ATOM 622 C C . ALA A 1 77 ? 1.057 -3.064 2.920 1.00 89.50 77 ALA A C 1
ATOM 624 O O . ALA A 1 77 ? 1.140 -3.920 2.045 1.00 89.50 77 ALA A O 1
ATOM 625 N N . SER A 1 78 ? 0.967 -1.760 2.627 1.00 86.94 78 SER A N 1
ATOM 626 C CA . SER A 1 78 ? 1.078 -1.266 1.244 1.00 86.94 78 SER A CA 1
ATOM 627 C C . SER A 1 78 ? 2.516 -1.266 0.720 1.00 86.94 78 SER A C 1
ATOM 629 O O . SER A 1 78 ? 2.744 -1.497 -0.462 1.00 86.94 78 SER A O 1
ATOM 631 N N . LEU A 1 79 ? 3.511 -1.117 1.600 1.00 85.75 79 LEU A N 1
ATOM 632 C CA . LEU A 1 79 ? 4.930 -1.135 1.220 1.00 85.75 79 LEU A CA 1
ATOM 633 C C . LEU A 1 79 ? 5.498 -2.537 0.976 1.00 85.75 79 LEU A C 1
ATOM 635 O O . LEU A 1 79 ? 6.545 -2.676 0.344 1.00 85.75 79 LEU A O 1
ATOM 639 N N . ILE A 1 80 ? 4.854 -3.579 1.502 1.00 87.69 80 ILE A N 1
ATOM 640 C CA . ILE A 1 80 ? 5.318 -4.957 1.348 1.00 87.69 80 ILE A CA 1
ATOM 641 C C . ILE A 1 80 ? 4.529 -5.606 0.206 1.00 87.69 80 ILE A C 1
ATOM 643 O O . ILE A 1 80 ? 3.300 -5.718 0.304 1.00 87.69 80 ILE A O 1
ATOM 647 N N . PRO A 1 81 ? 5.199 -6.092 -0.859 1.00 75.69 81 PRO A N 1
ATOM 648 C CA . PRO A 1 81 ? 4.501 -6.814 -1.910 1.00 75.69 81 PRO A CA 1
ATOM 649 C C . PRO A 1 81 ? 3.785 -8.010 -1.276 1.00 75.69 81 PRO A C 1
ATOM 651 O O . PRO A 1 81 ? 4.342 -8.692 -0.420 1.00 75.69 81 PRO A O 1
ATOM 654 N N . PHE A 1 82 ? 2.530 -8.233 -1.663 1.00 82.12 82 PHE A N 1
ATOM 655 C CA . PHE A 1 82 ? 1.608 -9.237 -1.112 1.00 82.12 82 PHE A CA 1
ATOM 656 C C . PHE A 1 82 ? 0.956 -8.943 0.250 1.00 82.12 82 PHE A C 1
ATOM 658 O O . PHE A 1 82 ? -0.101 -9.516 0.529 1.00 82.12 82 PHE A O 1
ATOM 665 N N . ALA A 1 83 ? 1.490 -8.050 1.088 1.0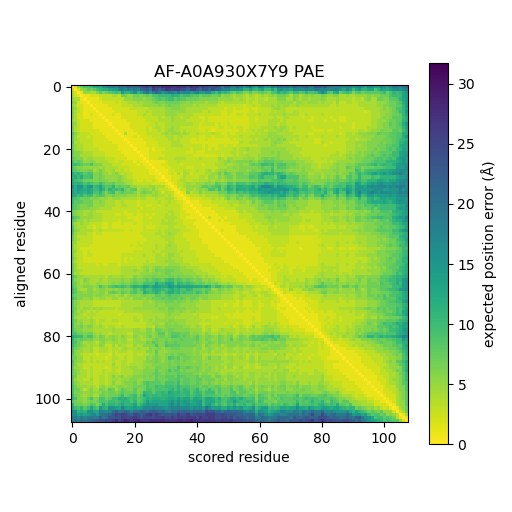0 85.81 83 ALA A N 1
ATOM 666 C CA . ALA A 1 83 ? 0.842 -7.730 2.367 1.00 85.81 83 ALA A CA 1
ATOM 667 C C . ALA A 1 83 ? -0.490 -6.976 2.175 1.00 85.81 83 ALA A C 1
ATOM 669 O O . ALA A 1 83 ? -1.412 -7.123 2.983 1.00 85.81 83 ALA A O 1
ATOM 670 N N . THR A 1 84 ? -0.651 -6.283 1.046 1.00 84.62 84 THR A N 1
ATOM 671 C CA . THR A 1 84 ? -1.919 -5.692 0.592 1.00 84.62 84 THR A CA 1
ATOM 672 C C . THR A 1 84 ? -3.058 -6.709 0.471 1.00 84.62 84 THR A C 1
ATOM 674 O O . THR A 1 84 ? -4.198 -6.368 0.776 1.00 84.62 84 THR A O 1
ATOM 677 N N . PHE A 1 85 ? -2.788 -7.977 0.130 1.00 86.19 85 PHE A N 1
ATOM 678 C CA . PHE A 1 85 ? -3.825 -9.024 0.107 1.00 86.19 85 PHE A CA 1
ATOM 679 C C . PHE A 1 85 ? -4.313 -9.403 1.509 1.00 86.19 85 PHE A C 1
ATOM 681 O O . PHE A 1 85 ? -5.487 -9.721 1.702 1.00 86.19 85 PHE A O 1
ATOM 688 N N . VAL A 1 86 ? -3.430 -9.356 2.512 1.00 87.31 86 VAL A N 1
ATOM 689 C CA . VAL A 1 86 ? -3.826 -9.572 3.911 1.00 87.31 86 VAL A CA 1
ATOM 690 C C . VAL A 1 86 ? -4.704 -8.414 4.380 1.00 87.31 86 VAL A C 1
ATOM 692 O O . VAL A 1 86 ? -5.740 -8.649 5.003 1.00 87.31 86 VAL A O 1
ATOM 695 N N . LEU A 1 87 ? -4.329 -7.179 4.035 1.00 88.31 87 LEU A N 1
ATOM 696 C CA . LEU A 1 87 ? -5.134 -5.990 4.309 1.00 88.31 87 LEU A CA 1
ATOM 697 C C . LEU A 1 87 ? -6.507 -6.063 3.615 1.00 88.31 87 LEU A C 1
ATOM 699 O O . LEU A 1 87 ? -7.520 -5.747 4.235 1.00 88.31 87 LEU A O 1
ATOM 703 N N . GLU A 1 88 ? -6.569 -6.548 2.372 1.00 87.12 88 GLU A N 1
ATOM 704 C CA . GLU A 1 88 ? -7.822 -6.759 1.634 1.00 87.12 88 GLU A CA 1
ATOM 705 C C . GLU A 1 88 ? -8.756 -7.735 2.355 1.00 87.12 88 GLU A C 1
ATOM 707 O O . GLU A 1 88 ? -9.925 -7.401 2.567 1.00 87.12 88 GLU A O 1
ATOM 712 N N . ARG A 1 89 ? -8.246 -8.889 2.815 1.00 86.00 89 ARG A N 1
ATOM 713 C CA . ARG A 1 89 ? -9.052 -9.849 3.592 1.00 86.00 89 ARG A CA 1
ATOM 714 C C . ARG A 1 89 ? -9.589 -9.232 4.877 1.00 86.00 89 ARG A C 1
ATOM 716 O O . ARG A 1 89 ? -10.749 -9.466 5.211 1.00 86.00 89 ARG A O 1
ATOM 723 N N . GLN A 1 90 ? -8.773 -8.448 5.585 1.00 87.56 90 GLN A N 1
ATOM 724 C CA . GLN A 1 90 ? -9.209 -7.758 6.802 1.00 87.56 90 GLN A CA 1
ATOM 725 C C . GLN A 1 90 ? -10.327 -6.752 6.499 1.00 87.56 90 GLN A C 1
ATOM 727 O O . GLN A 1 90 ? -11.359 -6.763 7.166 1.00 87.56 90 GLN A O 1
ATOM 732 N N . LEU A 1 91 ? -10.166 -5.933 5.456 1.00 87.38 91 LEU A N 1
ATOM 733 C CA . LEU A 1 91 ? -11.173 -4.957 5.034 1.00 87.38 91 LEU A CA 1
ATOM 734 C C . LEU A 1 91 ? -12.475 -5.622 4.591 1.00 87.38 91 LEU A C 1
ATOM 736 O O . LEU A 1 91 ? -13.555 -5.157 4.947 1.00 87.38 91 LEU A O 1
ATOM 740 N N . LYS A 1 92 ? -12.384 -6.723 3.841 1.00 88.44 92 LYS A N 1
ATOM 741 C CA . LYS A 1 92 ? -13.545 -7.505 3.414 1.00 88.44 92 LYS A CA 1
ATOM 742 C C . LYS A 1 92 ? -14.317 -8.066 4.610 1.00 88.44 92 LYS A C 1
ATOM 744 O O . LYS A 1 92 ? -15.539 -7.967 4.619 1.00 88.44 92 LYS A O 1
ATOM 749 N N . ALA A 1 93 ? -13.618 -8.587 5.619 1.00 87.62 93 ALA A N 1
ATOM 750 C CA . ALA A 1 93 ? -14.244 -9.083 6.843 1.00 87.62 93 ALA A CA 1
ATOM 751 C C . ALA A 1 93 ? -14.951 -7.964 7.629 1.00 87.62 93 ALA A C 1
ATOM 753 O O . ALA A 1 93 ? -16.069 -8.164 8.092 1.00 87.62 93 ALA A O 1
ATOM 754 N N . MET A 1 94 ? -14.342 -6.776 7.728 1.00 86.31 94 MET A N 1
ATOM 755 C CA . MET A 1 94 ? -14.969 -5.612 8.373 1.00 86.31 94 MET A CA 1
ATOM 756 C C . MET A 1 94 ? -16.237 -5.158 7.639 1.00 86.31 94 MET A C 1
ATOM 758 O O . MET A 1 94 ? -17.250 -4.900 8.277 1.00 86.31 94 MET A O 1
ATOM 762 N N . LEU A 1 95 ? -16.197 -5.118 6.303 1.00 87.00 95 LEU A N 1
ATOM 763 C CA . LEU A 1 95 ? -17.358 -4.807 5.462 1.00 87.00 95 LEU A CA 1
ATOM 764 C C . LEU A 1 95 ? -18.484 -5.839 5.596 1.00 87.00 95 LEU A C 1
ATOM 766 O O . LEU A 1 95 ? -19.651 -5.465 5.590 1.00 87.00 95 LEU A O 1
ATOM 770 N N . GLN A 1 96 ? -18.151 -7.128 5.698 1.00 86.50 96 GLN A N 1
ATOM 771 C CA . GLN A 1 96 ? -19.152 -8.175 5.915 1.00 86.50 96 GLN A CA 1
ATOM 772 C C . GLN A 1 96 ? -19.805 -8.039 7.288 1.00 86.50 96 GLN A C 1
ATOM 774 O O . GLN A 1 96 ? -21.024 -7.991 7.357 1.00 86.50 96 GLN A O 1
ATOM 779 N N . ALA A 1 97 ? -19.012 -7.870 8.350 1.00 86.06 97 ALA A N 1
ATOM 780 C CA . ALA A 1 97 ? -19.540 -7.681 9.700 1.00 86.06 97 ALA A CA 1
ATOM 781 C C . ALA A 1 97 ? -20.461 -6.452 9.806 1.00 86.06 97 ALA A C 1
ATOM 783 O O . ALA A 1 97 ? -21.474 -6.490 10.500 1.00 86.06 97 ALA A O 1
ATOM 784 N N . GLU A 1 98 ? -20.127 -5.370 9.100 1.00 83.81 98 GLU A N 1
ATOM 785 C CA . GLU A 1 98 ? -20.961 -4.171 9.022 1.00 83.81 98 GLU A CA 1
ATOM 786 C C . GLU A 1 98 ? -22.276 -4.417 8.267 1.00 83.81 98 GLU A C 1
ATOM 788 O O . GLU A 1 98 ? -23.337 -4.035 8.755 1.00 83.81 98 GLU A O 1
ATOM 793 N N . ASN A 1 99 ? -22.235 -5.104 7.122 1.00 84.56 99 ASN A N 1
ATOM 794 C CA . ASN A 1 99 ? -23.444 -5.473 6.382 1.00 84.56 99 ASN A CA 1
ATOM 795 C C . ASN A 1 99 ? -24.349 -6.426 7.180 1.00 84.56 99 ASN A C 1
ATOM 797 O O . ASN A 1 99 ? -25.562 -6.233 7.199 1.00 84.56 99 ASN A O 1
ATOM 801 N N . ASP A 1 100 ? -23.774 -7.425 7.849 1.00 84.25 100 ASP A N 1
ATOM 802 C CA . ASP A 1 100 ? -24.522 -8.395 8.654 1.00 84.25 100 ASP A CA 1
ATOM 803 C C . ASP A 1 100 ? -25.220 -7.707 9.840 1.00 84.25 100 ASP A C 1
ATOM 805 O O . ASP A 1 100 ? -26.374 -8.007 10.148 1.00 84.25 100 ASP A O 1
ATOM 809 N N . ALA A 1 101 ? -24.557 -6.730 10.471 1.00 82.44 101 ALA A N 1
ATOM 810 C CA . ALA A 1 101 ? -25.147 -5.920 11.533 1.00 82.44 101 ALA A CA 1
ATOM 811 C C . ALA A 1 101 ? -26.311 -5.047 11.032 1.00 82.44 101 ALA A C 1
ATOM 813 O O . ALA A 1 101 ? -27.323 -4.944 11.720 1.00 82.44 101 ALA A O 1
ATOM 814 N N . LEU A 1 102 ? -26.197 -4.457 9.835 1.00 81.25 102 LEU A N 1
ATOM 815 C CA . LEU A 1 102 ? -27.273 -3.660 9.233 1.00 81.25 102 LEU A CA 1
ATOM 816 C C . LEU A 1 102 ? -28.519 -4.512 8.953 1.00 81.25 102 LEU A C 1
ATOM 818 O O . LEU A 1 102 ? -29.623 -4.116 9.322 1.00 81.25 102 LEU A O 1
ATOM 822 N N . LEU A 1 103 ? -28.336 -5.707 8.387 1.00 80.69 103 LEU A N 1
ATOM 823 C CA . LEU A 1 103 ? -29.425 -6.649 8.107 1.00 80.69 103 LEU A CA 1
ATOM 824 C C . LEU A 1 103 ? -30.105 -7.167 9.382 1.00 80.69 103 LEU A C 1
ATOM 826 O O . LEU A 1 103 ? -31.305 -7.417 9.379 1.00 80.69 103 LEU A O 1
ATOM 830 N N . ALA A 1 104 ? -29.364 -7.302 10.485 1.00 80.12 104 ALA A N 1
ATOM 831 C CA . ALA A 1 104 ? -29.924 -7.692 11.780 1.00 80.12 104 ALA A CA 1
ATOM 832 C C . ALA A 1 104 ? -30.741 -6.573 12.456 1.00 80.12 104 ALA A C 1
ATOM 834 O O . ALA A 1 104 ? -31.521 -6.850 13.367 1.00 80.12 104 ALA A O 1
ATOM 835 N N . THR A 1 105 ? -30.550 -5.317 12.039 1.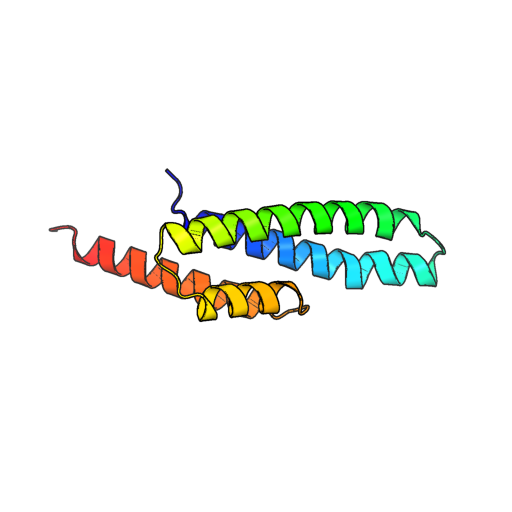00 74.5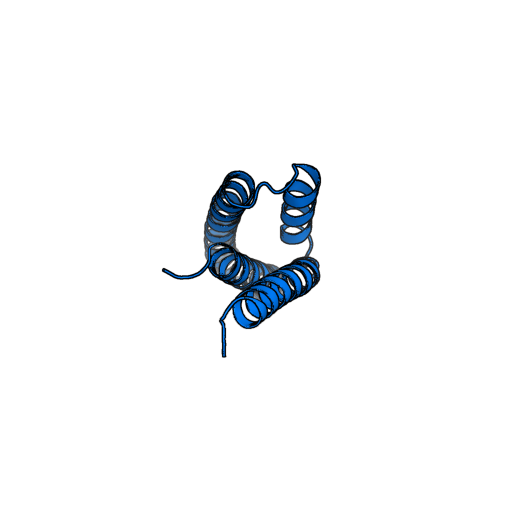0 105 THR A N 1
ATOM 836 C CA . THR A 1 105 ? -31.280 -4.152 12.565 1.00 74.50 105 THR A CA 1
ATOM 837 C C . THR A 1 105 ? -32.499 -3.751 11.737 1.00 74.50 105 THR A C 1
ATOM 839 O O . THR A 1 105 ? -33.282 -2.927 12.210 1.00 74.50 105 THR A O 1
ATOM 842 N N . GLU A 1 106 ? -32.694 -4.317 10.541 1.00 63.38 106 GLU A N 1
ATOM 843 C CA . GLU A 1 106 ? -33.934 -4.123 9.785 1.00 63.38 106 GLU A CA 1
ATOM 844 C C . GLU A 1 106 ? -35.050 -4.986 10.404 1.00 63.38 106 GLU A C 1
ATOM 846 O O . GLU A 1 106 ? -34.911 -6.211 10.468 1.00 63.38 106 GLU A O 1
ATOM 851 N N . PRO A 1 107 ? -36.153 -4.386 10.897 1.00 58.53 107 PRO A N 1
ATOM 852 C CA . PRO A 1 107 ? -37.312 -5.168 11.296 1.00 58.53 107 PRO A CA 1
ATOM 853 C C . PRO A 1 107 ? -37.894 -5.845 10.049 1.00 58.53 107 PRO A C 1
ATOM 855 O O . PRO A 1 107 ? -38.155 -5.166 9.056 1.00 58.53 107 PRO A O 1
ATOM 858 N N . GLN A 1 108 ? -38.057 -7.172 10.111 1.00 59.69 108 GLN A N 1
ATOM 859 C CA . GLN A 1 108 ? -38.798 -7.948 9.107 1.00 59.69 108 GLN A CA 1
ATOM 860 C C . GLN A 1 108 ? -40.259 -7.502 9.024 1.00 59.69 108 GLN A C 1
ATOM 862 O O . GLN A 1 108 ? -40.852 -7.231 10.096 1.00 59.69 108 GLN A O 1
#

Sequence (108 aa):
MMHPLAQFRWVAIVEGWSYLILLFVAMPLKYLAEQPWAVKITGSAHGALFVLFCLALLQIMLRCRWSLKQASWAFVASLIPFATFVLERQLKAMLQAENDALLATEPQ

Secondary structure (DSSP, 8-state):
---HHHHHHHHHHHHHHHHHHIIIIIHHHHHHS--HHHHHHHHHHHHHHHHHHHHHHHHHHHHS---HHHHHHHHHHHHSTTHHHHHHHHHHHHHHHHHHHHHHHS--

Foldseek 3Di:
DPDLLVVLLVLLVVLLVLVVCLVVPQVCCCVVVVCNVSNVVSVVVSVVSLVVNLVSLVVCCVPVVDDPVVSVQSNVLSVDRPSSVVVSVVSVVVVVVVVVVVVVPDDD

pLDDT: mean 86.88, std 7.39, range [49.81, 94.75]

Radius of gyration: 16.81 Å; Cα contacts (8 Å, |Δi|>4): 89; chains: 1; bounding box: 56×20×38 Å

Solvent-accessible surface area (backbone atoms only — not comparable to full-atom values): 5866 Å² total; per-residue (Å²): 131,84,53,70,69,60,54,39,44,52,43,45,50,53,37,43,51,37,49,50,46,33,60,70,46,21,46,50,39,30,76,75,65,72,38,61,63,48,38,53,53,42,46,54,52,33,53,54,37,49,52,52,35,52,54,42,50,52,51,42,34,70,73,70,63,50,50,73,68,58,52,50,49,54,54,54,23,66,75,37,90,71,37,30,58,56,51,45,54,53,49,53,51,53,53,47,56,52,51,54,52,53,62,73,68,54,84,130

Mean predicted aligned error: 5.75 Å